Protein AF-A0A497M1J6-F1 (afdb_monomer_lite)

Secondary structure (DSSP, 8-state):
---------------PPEEEE-STTHHHHHHHHHHTTPEE-S--HHHHHHHT-----SPPSEEEEE-TTSSSEEEEE-HHHHHHHHHHHHHH-TT------SS-TT-EEEEEEEEE-SSEEEEE-STT-EEEEEGGG--S---SEEEEE------

Radius of gyration: 21.98 Å; chains: 1; bounding box: 44×60×65 Å

Foldseek 3Di:
DDPDDDDDDDPPPPDAAEEEEDEPCRQVVVVLSVVVRHHYAPDDPVNCVVVVDDHHHDDGQKYWYADPVSPDIDIDHDPVNVVSVVVSCVVPDPDDDDDDDPDDAQDKAKWFFDDDDPFWTWTHRDPPDTDIDGPVVVPDPDDRIDIDTRHDDDD

Structure (mmCIF, N/CA/C/O backbone):
data_AF-A0A497M1J6-F1
#
_entry.id   AF-A0A497M1J6-F1
#
loop_
_atom_site.group_PDB
_atom_site.id
_atom_site.type_symbol
_atom_site.label_atom_id
_atom_site.label_alt_id
_atom_site.label_comp_id
_atom_site.label_asym_id
_atom_site.label_entity_id
_atom_site.label_seq_id
_atom_site.pdbx_PDB_ins_code
_atom_site.Cartn_x
_atom_site.Cartn_y
_atom_site.Cartn_z
_atom_site.occupancy
_atom_site.B_iso_or_equiv
_atom_site.auth_seq_id
_atom_site.auth_comp_id
_atom_site.auth_asym_id
_atom_site.auth_atom_id
_atom_site.pdbx_PDB_model_num
ATOM 1 N N . MET A 1 1 ? 11.525 -48.165 31.488 1.00 38.78 1 MET A N 1
ATOM 2 C CA . MET A 1 1 ? 12.122 -46.934 30.924 1.00 38.78 1 MET A CA 1
ATOM 3 C C . MET A 1 1 ? 10.999 -45.934 30.710 1.00 38.78 1 MET A C 1
ATOM 5 O O . MET A 1 1 ? 10.158 -46.165 29.855 1.00 38.78 1 MET A O 1
ATOM 9 N N . ASN A 1 2 ? 10.935 -44.889 31.538 1.00 36.31 2 ASN A N 1
ATOM 10 C CA . ASN A 1 2 ? 9.880 -43.876 31.482 1.00 36.31 2 ASN A CA 1
ATOM 11 C C . ASN A 1 2 ? 10.323 -42.739 30.556 1.00 36.31 2 ASN A C 1
ATOM 13 O O . ASN A 1 2 ? 11.301 -42.056 30.850 1.00 36.31 2 ASN A O 1
ATOM 17 N N . PHE A 1 3 ? 9.612 -42.540 29.446 1.00 40.91 3 PHE A N 1
ATOM 18 C CA . PHE A 1 3 ? 9.792 -41.372 28.587 1.00 40.91 3 PHE A CA 1
ATOM 19 C C . PHE A 1 3 ? 9.041 -40.179 29.188 1.00 40.91 3 PHE A C 1
ATOM 21 O O . PHE A 1 3 ? 7.871 -39.941 28.901 1.00 40.91 3 PHE A O 1
ATOM 28 N N . THR A 1 4 ? 9.716 -39.417 30.044 1.00 46.94 4 THR A N 1
ATOM 29 C CA . THR A 1 4 ? 9.275 -38.092 30.492 1.00 46.94 4 THR A CA 1
ATOM 30 C C . THR A 1 4 ? 9.784 -37.047 29.507 1.00 46.94 4 THR A C 1
ATOM 32 O O . THR A 1 4 ? 10.927 -36.605 29.582 1.00 46.94 4 THR A O 1
ATOM 35 N N . GLY A 1 5 ? 8.941 -36.634 28.560 1.00 44.09 5 GLY A N 1
ATOM 36 C CA . GLY A 1 5 ? 9.308 -35.516 27.696 1.00 44.09 5 GLY A CA 1
ATOM 37 C C . GLY A 1 5 ? 8.366 -35.257 26.535 1.00 44.09 5 GLY A C 1
ATOM 38 O O . GLY A 1 5 ? 8.735 -35.494 25.390 1.00 44.09 5 GLY A O 1
ATOM 39 N N . LEU A 1 6 ? 7.189 -34.685 26.800 1.00 45.94 6 LEU A N 1
ATOM 40 C CA . LEU A 1 6 ? 6.438 -33.994 25.753 1.00 45.94 6 LEU A CA 1
ATOM 41 C C . LEU A 1 6 ? 6.984 -32.560 25.644 1.00 45.94 6 LEU A C 1
ATOM 43 O O . LEU A 1 6 ? 6.648 -31.688 26.446 1.00 45.94 6 LEU A O 1
ATOM 47 N N . ARG A 1 7 ? 7.880 -32.307 24.681 1.00 46.88 7 ARG A N 1
ATOM 48 C CA . ARG A 1 7 ? 8.314 -30.938 24.363 1.00 46.88 7 ARG A CA 1
ATOM 49 C C . ARG A 1 7 ? 7.195 -30.230 23.605 1.00 46.88 7 ARG A C 1
ATOM 51 O O . ARG A 1 7 ? 6.777 -30.672 22.539 1.00 46.88 7 ARG A O 1
ATOM 58 N N . ARG A 1 8 ? 6.732 -29.105 24.150 1.00 41.25 8 ARG A N 1
ATOM 59 C CA . ARG A 1 8 ? 5.804 -28.188 23.482 1.00 41.25 8 ARG A CA 1
ATOM 60 C C . ARG A 1 8 ? 6.470 -27.670 22.203 1.00 41.25 8 ARG A C 1
ATOM 62 O O . ARG A 1 8 ? 7.419 -26.892 22.279 1.00 41.25 8 ARG A O 1
ATOM 69 N N . LEU A 1 9 ? 5.987 -28.121 21.045 1.00 48.16 9 LEU A N 1
ATOM 70 C CA . LEU A 1 9 ? 6.327 -27.542 19.747 1.00 48.16 9 LEU A CA 1
ATOM 71 C C . LEU A 1 9 ? 6.019 -26.041 19.795 1.00 48.16 9 LEU A C 1
ATOM 73 O O . LEU A 1 9 ? 4.946 -25.633 20.244 1.00 48.16 9 LEU A O 1
ATOM 77 N N . VAL A 1 10 ? 7.020 -25.255 19.403 1.00 50.28 10 VAL A N 1
ATOM 78 C CA . VAL A 1 10 ? 7.032 -23.798 19.237 1.00 50.28 10 VAL A CA 1
ATOM 79 C C . VAL A 1 10 ? 5.622 -23.263 18.971 1.00 50.28 10 VAL A C 1
ATOM 81 O O . VAL A 1 10 ? 5.007 -23.619 17.965 1.00 50.28 10 VAL A O 1
ATOM 84 N N . LYS A 1 11 ? 5.101 -22.398 19.858 1.00 43.75 11 LYS A N 1
ATOM 85 C CA . LYS A 1 11 ? 3.945 -21.557 19.520 1.00 43.75 11 LYS A CA 1
ATOM 86 C C . LYS A 1 11 ? 4.332 -20.823 18.236 1.00 43.75 11 LYS A C 1
ATOM 88 O O . LYS A 1 11 ? 5.183 -19.942 18.287 1.00 43.75 11 LYS A O 1
ATOM 93 N N . ARG A 1 12 ? 3.755 -21.197 17.090 1.00 43.00 12 ARG A N 1
ATOM 94 C CA . ARG A 1 12 ? 3.767 -20.336 15.905 1.00 43.00 12 ARG A CA 1
ATOM 95 C C . ARG A 1 12 ? 3.044 -19.068 16.327 1.00 43.00 12 ARG A C 1
ATOM 97 O O . ARG A 1 12 ? 1.819 -19.042 16.406 1.00 43.00 12 ARG A O 1
ATOM 104 N N . GLU A 1 13 ? 3.810 -18.055 16.692 1.00 49.09 13 GLU A N 1
ATOM 105 C CA . GLU A 1 13 ? 3.289 -16.717 16.858 1.00 49.09 13 GLU A CA 1
ATOM 106 C C . GLU A 1 13 ? 2.814 -16.295 15.472 1.00 49.09 13 GLU A C 1
ATOM 108 O O . GLU A 1 13 ? 3.608 -16.121 14.547 1.00 49.09 13 GLU A O 1
ATOM 113 N N . VAL A 1 14 ? 1.494 -16.285 15.280 1.00 58.38 14 VAL A N 1
ATOM 114 C CA . VAL A 1 14 ? 0.899 -15.801 14.039 1.00 58.38 14 VAL A CA 1
ATOM 115 C C . VAL A 1 14 ? 1.202 -14.313 14.012 1.00 58.38 14 VAL A C 1
ATOM 117 O O . VAL A 1 14 ? 0.535 -13.522 14.678 1.00 58.38 14 VAL A O 1
ATOM 120 N N . ARG A 1 15 ? 2.278 -13.947 13.310 1.00 73.06 15 ARG A N 1
ATOM 121 C CA . ARG A 1 15 ? 2.680 -12.556 13.152 1.00 73.06 15 ARG A CA 1
ATOM 122 C C . ARG A 1 15 ? 1.507 -11.804 12.533 1.00 73.06 15 ARG A C 1
ATOM 124 O O . ARG A 1 15 ? 1.138 -12.060 11.388 1.00 73.06 15 ARG A O 1
ATOM 131 N N . ARG A 1 16 ? 0.929 -10.879 13.298 1.00 86.31 16 ARG A N 1
ATOM 132 C CA . ARG A 1 16 ? -0.086 -9.964 12.782 1.00 86.31 16 ARG A CA 1
ATOM 133 C C . ARG A 1 16 ? 0.570 -9.042 11.766 1.00 86.31 16 ARG A C 1
ATOM 135 O O . ARG A 1 16 ? 1.676 -8.546 11.983 1.00 86.31 16 ARG A O 1
ATOM 142 N N . MET A 1 17 ? -0.104 -8.848 10.642 1.00 94.75 17 MET A N 1
ATOM 143 C CA . MET A 1 17 ? 0.370 -7.950 9.598 1.00 94.75 17 MET A CA 1
ATOM 144 C C . MET A 1 17 ? 0.172 -6.504 10.047 1.00 94.75 17 MET A C 1
ATOM 146 O O . MET A 1 17 ? -0.898 -6.142 10.544 1.00 94.75 17 MET A O 1
ATOM 150 N N . LYS A 1 18 ? 1.204 -5.679 9.861 1.00 96.62 18 LYS A N 1
ATOM 151 C CA . LYS A 1 18 ? 1.218 -4.286 10.321 1.00 96.62 18 LYS A CA 1
ATOM 152 C C . LYS A 1 18 ? 0.757 -3.342 9.220 1.00 96.62 18 LYS A C 1
ATOM 154 O O . LYS A 1 18 ? 1.394 -3.245 8.172 1.00 96.62 18 LYS A O 1
ATOM 159 N N . ALA A 1 19 ? -0.321 -2.606 9.462 1.00 97.50 19 ALA A N 1
ATOM 160 C CA . ALA A 1 19 ? -0.916 -1.680 8.511 1.00 97.50 19 ALA A CA 1
ATOM 161 C C . ALA A 1 19 ? -0.776 -0.220 8.962 1.00 97.50 19 ALA A C 1
ATOM 163 O O . ALA A 1 19 ? -1.132 0.156 10.078 1.00 97.50 19 ALA A O 1
ATOM 164 N N . LYS A 1 20 ? -0.308 0.633 8.051 1.00 97.62 20 LYS A N 1
ATOM 165 C CA . LYS A 1 20 ? -0.330 2.090 8.176 1.00 97.62 20 LYS A CA 1
ATOM 166 C C . LYS A 1 20 ? -1.373 2.651 7.224 1.00 97.62 20 LYS A C 1
ATOM 168 O O . LYS A 1 20 ? -1.232 2.521 6.009 1.00 97.62 20 LYS A O 1
ATOM 173 N N . VAL A 1 21 ? -2.360 3.357 7.765 1.00 97.50 21 VAL A N 1
ATOM 174 C CA . VAL A 1 21 ? -3.450 3.950 6.980 1.00 97.50 21 VAL A CA 1
ATOM 175 C C . VAL A 1 21 ? -3.385 5.473 7.029 1.00 97.50 21 VAL A C 1
ATOM 177 O O . VAL A 1 21 ? -3.218 6.075 8.093 1.00 97.50 21 VAL A O 1
ATOM 180 N N . ARG A 1 22 ? -3.514 6.113 5.868 1.00 95.81 22 ARG A N 1
ATOM 181 C CA . ARG A 1 22 ? -3.648 7.567 5.708 1.00 95.81 22 ARG A CA 1
ATOM 182 C C . ARG A 1 22 ? -4.750 7.886 4.696 1.00 95.81 22 ARG A C 1
ATOM 184 O O . ARG A 1 22 ? -5.155 7.018 3.931 1.00 95.81 22 ARG A O 1
ATOM 191 N N . GLY A 1 23 ? -5.219 9.130 4.716 1.00 95.12 23 GLY A N 1
ATOM 192 C CA . GLY A 1 23 ? -6.263 9.607 3.810 1.00 95.12 23 GLY A CA 1
ATOM 193 C C . GLY A 1 23 ? -7.657 9.648 4.425 1.00 95.12 23 GLY A C 1
ATOM 194 O O . GLY A 1 23 ? -7.859 9.319 5.603 1.00 95.12 23 GLY A O 1
ATOM 195 N N . ILE A 1 24 ? -8.622 10.051 3.603 1.00 95.94 24 ILE A N 1
ATOM 196 C CA . ILE A 1 24 ? -10.008 10.293 4.029 1.00 95.94 24 ILE A CA 1
ATOM 197 C C . ILE A 1 24 ? -10.723 9.020 4.517 1.00 95.94 24 ILE A C 1
ATOM 199 O O . ILE A 1 24 ? -11.498 9.070 5.468 1.00 95.94 24 ILE A O 1
ATOM 203 N N . TYR A 1 25 ? -10.370 7.852 3.969 1.00 95.25 25 TYR A N 1
ATOM 204 C CA . TYR A 1 25 ? -10.949 6.549 4.337 1.00 95.25 25 TYR A CA 1
ATOM 205 C C . TYR A 1 25 ? -10.358 5.936 5.614 1.00 95.25 25 TYR A C 1
ATOM 207 O O . TYR A 1 25 ? -10.733 4.834 6.016 1.00 95.25 25 TYR A O 1
ATOM 215 N N . SER A 1 26 ? -9.422 6.632 6.269 1.00 96.25 26 SER A N 1
ATOM 216 C CA . SER A 1 26 ? -8.609 6.071 7.353 1.00 96.25 26 SER A CA 1
ATOM 217 C C . SER A 1 26 ? -9.415 5.471 8.499 1.00 96.25 26 SER A C 1
ATOM 219 O O . SER A 1 26 ? -9.021 4.441 9.031 1.00 96.25 26 SER A O 1
ATOM 221 N N . THR A 1 27 ? -10.547 6.066 8.874 1.00 97.00 27 THR A N 1
ATOM 222 C CA . THR A 1 27 ? -11.345 5.572 10.009 1.00 97.00 27 THR A CA 1
ATOM 223 C C . THR A 1 27 ? -12.057 4.263 9.689 1.00 97.00 27 THR A C 1
ATOM 225 O O . THR A 1 27 ? -11.929 3.316 10.459 1.00 97.00 27 THR A O 1
ATOM 228 N N . ALA A 1 28 ? -12.751 4.190 8.550 1.00 96.12 28 ALA A N 1
ATOM 229 C CA . ALA A 1 28 ? -13.458 2.981 8.131 1.00 96.12 28 ALA A CA 1
ATOM 230 C C . ALA A 1 28 ? -12.479 1.822 7.896 1.00 96.12 28 ALA A C 1
ATOM 232 O O . ALA A 1 28 ? -12.664 0.735 8.435 1.00 96.12 28 ALA A O 1
ATOM 233 N N . LEU A 1 29 ? -11.376 2.091 7.191 1.00 96.56 29 LEU A N 1
ATOM 234 C CA . LEU A 1 29 ? -10.342 1.088 6.940 1.00 96.56 29 LEU A CA 1
ATOM 235 C C . LEU A 1 29 ? -9.662 0.621 8.223 1.00 96.56 29 LEU A C 1
ATOM 237 O O . LEU A 1 29 ? -9.383 -0.563 8.355 1.00 96.56 29 LEU A O 1
ATOM 241 N N . THR A 1 30 ? -9.412 1.519 9.181 1.00 97.12 30 THR A N 1
ATOM 242 C CA . THR A 1 30 ? -8.833 1.122 10.473 1.00 97.12 30 THR A CA 1
ATOM 243 C C . THR A 1 30 ? -9.757 0.162 11.215 1.00 97.12 30 THR A C 1
ATOM 245 O O . THR A 1 30 ? -9.280 -0.854 11.709 1.00 97.12 30 THR A O 1
ATOM 248 N N . LYS A 1 31 ? -11.066 0.449 11.268 1.00 96.94 31 LYS A N 1
ATOM 249 C CA . LYS A 1 31 ? -12.042 -0.450 11.897 1.00 96.94 31 LYS A CA 1
ATOM 250 C C . LYS A 1 31 ? -12.014 -1.834 11.243 1.00 96.94 31 LYS A C 1
ATOM 252 O O . LYS A 1 31 ? -11.805 -2.825 11.932 1.00 96.94 31 LYS A O 1
ATOM 257 N N . LEU A 1 32 ? -12.121 -1.865 9.915 1.00 96.31 32 LEU A N 1
ATOM 258 C CA . LEU A 1 32 ? -12.149 -3.100 9.138 1.00 96.31 32 LEU A CA 1
ATOM 259 C C . LEU A 1 32 ? -10.862 -3.930 9.305 1.00 96.31 32 LEU A C 1
ATOM 261 O O . LEU A 1 32 ? -10.911 -5.147 9.459 1.00 96.31 32 LEU A O 1
ATOM 265 N N . LEU A 1 33 ? -9.699 -3.275 9.320 1.00 96.31 33 LEU A N 1
ATOM 266 C CA . LEU A 1 33 ? -8.404 -3.920 9.553 1.00 96.31 33 LEU A CA 1
ATOM 267 C C . LEU A 1 33 ? -8.31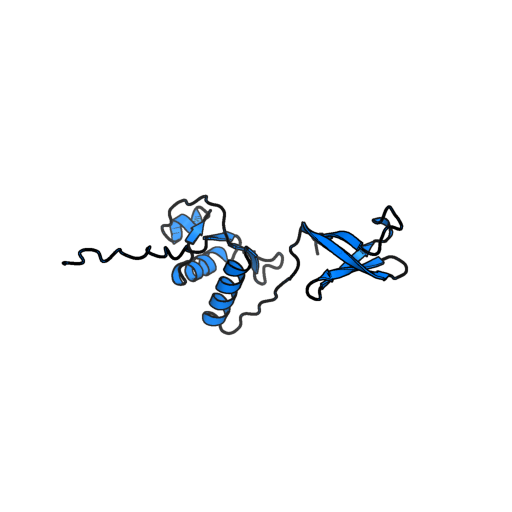2 -4.544 10.952 1.00 96.31 33 LEU A C 1
ATOM 269 O O . LEU A 1 33 ? -7.861 -5.682 11.079 1.00 96.31 33 LEU A O 1
ATOM 273 N N . LEU A 1 34 ? -8.747 -3.820 11.989 1.00 95.69 34 LEU A N 1
ATOM 274 C CA . LEU A 1 34 ? -8.742 -4.317 13.368 1.00 95.69 34 LEU A CA 1
ATOM 275 C C . LEU A 1 34 ? -9.659 -5.536 13.533 1.00 95.69 34 LEU A C 1
ATOM 277 O O . LEU A 1 34 ? -9.258 -6.516 14.159 1.00 95.69 34 LEU A O 1
ATOM 281 N N . GLU A 1 35 ? -10.850 -5.504 12.930 1.00 95.44 35 GLU A N 1
ATOM 282 C CA . GLU A 1 35 ? -11.807 -6.623 12.932 1.00 95.44 35 GLU A CA 1
ATOM 283 C C . GLU A 1 35 ? -11.252 -7.871 12.225 1.00 95.44 35 GLU A C 1
ATOM 285 O O . GLU A 1 35 ? -11.605 -8.991 12.581 1.00 95.44 35 GLU A O 1
ATOM 290 N N . ASN A 1 36 ? -10.312 -7.690 11.292 1.00 94.44 36 ASN A N 1
ATOM 291 C CA . ASN A 1 36 ? -9.642 -8.765 10.558 1.00 94.44 36 ASN A CA 1
ATOM 292 C C . ASN A 1 36 ? -8.240 -9.109 11.103 1.00 94.44 36 ASN A C 1
ATOM 294 O O . ASN A 1 36 ? -7.441 -9.751 10.422 1.00 94.44 36 ASN A O 1
ATOM 298 N N . GLY A 1 37 ? -7.914 -8.687 12.330 1.00 93.12 37 GLY A N 1
ATOM 299 C CA . GLY A 1 37 ? -6.696 -9.111 13.029 1.00 93.12 37 GLY A CA 1
ATOM 300 C C . GLY A 1 37 ? -5.398 -8.433 12.577 1.00 93.12 37 GLY A C 1
ATOM 301 O O . GLY A 1 37 ? -4.315 -8.878 12.971 1.00 93.12 37 GLY A O 1
ATOM 302 N N . PHE A 1 38 ? -5.477 -7.355 11.794 1.00 95.12 38 PHE A N 1
ATOM 303 C CA . PHE A 1 38 ? -4.314 -6.524 11.483 1.00 95.12 38 PHE A CA 1
ATOM 304 C C . PHE A 1 38 ? -3.925 -5.660 12.683 1.00 95.12 38 PHE A C 1
ATOM 306 O O . PHE A 1 38 ? -4.759 -5.233 13.483 1.00 95.12 38 PHE A O 1
ATOM 313 N N . GLU A 1 39 ? -2.637 -5.353 12.777 1.00 95.88 39 GLU A N 1
ATOM 314 C CA . GLU A 1 39 ? -2.113 -4.402 13.748 1.00 95.88 39 GLU A CA 1
ATOM 315 C C . GLU A 1 39 ? -1.946 -3.025 13.099 1.00 95.88 39 GLU A C 1
ATOM 317 O O . GLU A 1 39 ? -1.415 -2.908 11.995 1.00 95.88 39 GLU A O 1
ATOM 322 N N . ILE A 1 40 ? -2.377 -1.963 13.779 1.00 96.94 40 ILE A N 1
ATOM 323 C CA . ILE A 1 40 ? -2.287 -0.600 13.252 1.00 96.94 40 ILE A CA 1
ATOM 324 C C . ILE A 1 40 ? -1.013 0.069 13.757 1.00 96.94 40 ILE A C 1
ATOM 326 O O . ILE A 1 40 ? -0.866 0.333 14.950 1.00 96.94 40 ILE A O 1
ATOM 330 N N . VAL A 1 41 ? -0.124 0.419 12.830 1.00 97.06 41 VAL A N 1
ATOM 331 C CA . VAL A 1 41 ? 1.135 1.108 13.130 1.00 97.06 41 VAL A CA 1
ATOM 332 C C . VAL A 1 41 ? 1.141 2.528 12.581 1.00 97.06 41 VAL A C 1
ATOM 334 O O . VAL A 1 41 ? 0.508 2.864 11.577 1.00 97.06 41 VAL A O 1
ATOM 337 N N . GLN A 1 42 ? 1.877 3.396 13.265 1.00 96.12 42 GLN A N 1
ATOM 338 C CA . GLN A 1 42 ? 1.989 4.822 12.977 1.00 96.12 42 GLN A CA 1
ATOM 339 C C . GLN A 1 42 ? 0.623 5.542 12.827 1.00 96.12 42 GLN A C 1
ATOM 341 O O . GLN A 1 42 ? 0.467 6.364 11.901 1.00 96.12 42 GLN A O 1
ATOM 346 N N . PRO A 1 43 ? -0.375 5.273 13.708 1.00 96.38 43 PRO A N 1
ATOM 347 C CA . PRO A 1 43 ? -1.693 5.894 13.614 1.00 96.38 43 PRO A CA 1
ATOM 348 C C . PRO A 1 43 ? -1.621 7.407 13.848 1.00 96.38 43 PRO A C 1
ATOM 350 O O . PRO A 1 43 ? -0.771 7.910 14.589 1.00 96.38 43 PRO A O 1
ATOM 353 N N . SER A 1 44 ? -2.542 8.151 13.230 1.00 94.81 44 SER A N 1
ATOM 354 C CA . SER A 1 44 ? -2.737 9.570 13.548 1.00 94.81 44 SER A CA 1
ATOM 355 C C . SER A 1 44 ? -3.329 9.738 14.951 1.00 94.81 44 SER A C 1
ATOM 357 O O . SER A 1 44 ? -3.952 8.818 15.482 1.00 94.81 44 SER A O 1
ATOM 359 N N . LEU A 1 45 ? -3.190 10.929 15.544 1.00 94.19 45 LEU A N 1
ATOM 360 C CA . LEU A 1 45 ? -3.782 11.226 16.856 1.00 94.19 45 LEU A CA 1
ATOM 361 C C . LEU A 1 45 ? -5.299 10.985 16.873 1.00 94.19 45 LEU A C 1
ATOM 363 O O . LEU A 1 45 ? -5.827 10.439 17.838 1.00 94.19 45 LEU A O 1
ATOM 367 N N . THR A 1 46 ? -5.992 11.333 15.787 1.00 95.12 46 THR A N 1
ATOM 368 C CA . THR A 1 46 ? -7.433 11.096 15.634 1.00 95.12 46 THR A CA 1
ATOM 369 C C . THR A 1 46 ? -7.771 9.608 15.674 1.00 95.12 46 THR A C 1
ATOM 371 O O . THR A 1 46 ? -8.698 9.211 16.376 1.00 95.12 46 THR A O 1
ATOM 374 N N . ILE A 1 47 ? -7.007 8.774 14.961 1.00 96.56 47 ILE A N 1
ATOM 375 C CA . ILE A 1 47 ? -7.220 7.322 14.925 1.00 96.56 47 ILE A CA 1
ATOM 376 C C . ILE A 1 47 ? -6.902 6.683 16.282 1.00 96.56 47 ILE A C 1
ATOM 378 O O . ILE A 1 47 ? -7.698 5.876 16.759 1.00 96.56 47 ILE A O 1
ATOM 382 N N . LYS A 1 48 ? -5.822 7.112 16.954 1.00 95.69 48 LYS A N 1
ATOM 383 C CA . LYS A 1 48 ? -5.506 6.678 18.326 1.00 95.69 48 LYS A CA 1
ATOM 384 C C . LYS A 1 48 ? -6.670 6.929 19.280 1.00 95.69 48 LYS A C 1
ATOM 386 O O . LYS A 1 48 ? -7.086 6.016 19.981 1.00 95.69 48 LYS A O 1
ATOM 391 N N . LYS A 1 49 ? -7.231 8.144 19.265 1.00 95.88 49 LYS A N 1
ATOM 392 C CA . LYS A 1 49 ? -8.363 8.520 20.128 1.00 95.88 49 LYS A CA 1
ATOM 393 C C . LYS A 1 49 ? -9.627 7.713 19.818 1.00 95.88 49 LYS A C 1
ATOM 395 O O . LYS A 1 49 ? -10.277 7.245 20.743 1.00 95.88 49 LYS A O 1
ATOM 400 N N . ARG A 1 50 ? -9.969 7.534 18.534 1.00 95.94 50 ARG A N 1
ATOM 401 C CA . ARG A 1 50 ? -11.196 6.829 18.109 1.00 95.94 50 ARG A CA 1
ATOM 402 C C . ARG A 1 50 ? -11.196 5.350 18.488 1.00 95.94 50 ARG A C 1
ATOM 404 O O . ARG A 1 50 ? -12.218 4.850 18.938 1.00 95.94 50 ARG A O 1
ATOM 411 N N . PHE A 1 51 ? -10.063 4.674 18.317 1.00 96.00 51 PHE A N 1
ATOM 412 C CA . PHE A 1 51 ? -9.954 3.225 18.520 1.00 96.00 51 PHE A CA 1
ATOM 413 C C . PHE A 1 51 ? -9.195 2.835 19.793 1.00 96.00 51 PHE A C 1
ATOM 415 O O . PHE A 1 51 ? -8.931 1.656 19.993 1.00 96.00 51 PHE A O 1
ATOM 422 N N . LYS A 1 52 ? -8.848 3.808 20.651 1.00 95.06 52 LYS A N 1
ATOM 423 C CA . LYS A 1 52 ? -8.065 3.611 21.886 1.00 95.06 52 LYS A CA 1
ATOM 424 C C . LYS A 1 52 ? -6.782 2.803 21.637 1.00 95.06 52 LYS A C 1
ATOM 426 O O . LYS A 1 52 ? -6.465 1.883 22.379 1.00 95.06 52 LYS A O 1
ATOM 431 N N . LEU A 1 53 ? -6.081 3.137 20.552 1.00 93.06 53 LEU A N 1
ATOM 432 C CA . LEU A 1 53 ? -4.864 2.440 20.134 1.00 93.06 53 LEU A CA 1
ATOM 433 C C . LEU A 1 53 ? -3.630 3.050 20.786 1.00 93.06 53 LEU A C 1
ATOM 435 O O . LEU A 1 53 ? -3.479 4.278 20.826 1.00 93.06 53 LEU A O 1
ATOM 439 N N . ASP A 1 54 ? -2.700 2.181 21.161 1.00 90.00 54 ASP A N 1
ATOM 440 C CA . ASP A 1 54 ? -1.371 2.586 21.588 1.00 90.00 54 ASP A CA 1
ATOM 441 C C . ASP A 1 54 ? -0.540 3.133 20.422 1.00 90.00 54 ASP A C 1
ATOM 443 O O . ASP A 1 54 ? -0.798 2.925 19.230 1.00 90.00 54 ASP A O 1
ATOM 447 N N . GLY A 1 55 ? 0.488 3.905 20.762 1.00 84.56 55 GLY A N 1
ATOM 448 C CA . GLY A 1 55 ? 1.438 4.390 19.776 1.00 84.56 55 GLY A CA 1
ATOM 449 C C . GLY A 1 55 ? 2.434 3.314 19.366 1.00 84.56 55 GLY A C 1
ATOM 450 O O . GLY A 1 55 ? 3.506 3.271 19.948 1.00 84.56 55 GLY A O 1
ATOM 451 N N . ASN A 1 56 ? 2.154 2.549 18.310 1.00 90.50 56 ASN A N 1
ATOM 452 C CA . ASN A 1 56 ? 3.181 1.740 17.644 1.00 90.50 56 ASN A CA 1
ATOM 453 C C . ASN A 1 56 ? 3.854 2.556 16.511 1.00 90.50 56 ASN A C 1
ATOM 455 O O . ASN A 1 56 ? 3.154 3.159 15.695 1.00 90.50 56 ASN A O 1
ATOM 459 N N . GLN A 1 57 ? 5.193 2.635 16.471 1.00 93.44 57 GLN A N 1
ATOM 460 C CA . GLN A 1 57 ? 5.972 3.309 15.410 1.00 93.44 57 GLN A CA 1
ATOM 461 C C . GLN A 1 57 ? 6.742 2.361 14.480 1.00 93.44 57 GLN A C 1
ATOM 463 O O . GLN A 1 57 ? 7.456 2.825 13.589 1.00 93.44 57 GLN A O 1
ATOM 468 N N . GLU A 1 58 ? 6.570 1.055 14.638 1.00 94.31 58 GLU A N 1
ATOM 469 C CA . GLU A 1 58 ? 7.222 0.040 13.823 1.00 94.31 58 GLU A CA 1
ATOM 470 C C . GLU A 1 58 ? 6.954 0.190 12.315 1.00 94.31 58 GLU A C 1
ATOM 472 O O . GLU A 1 58 ? 5.949 0.790 11.898 1.00 94.31 58 GLU A O 1
ATOM 477 N N . PRO A 1 59 ? 7.858 -0.338 11.469 1.00 94.31 59 PRO A N 1
ATOM 478 C CA . PRO A 1 59 ? 7.668 -0.316 10.029 1.00 94.31 59 PRO A CA 1
ATOM 479 C C . PRO A 1 59 ? 6.417 -1.123 9.628 1.00 94.31 59 PRO A C 1
ATOM 481 O O . PRO A 1 59 ? 6.229 -2.244 10.100 1.00 94.31 59 PRO A O 1
ATOM 484 N N . PRO A 1 60 ? 5.553 -0.578 8.751 1.00 96.06 60 PRO A N 1
ATOM 485 C CA . PRO A 1 60 ? 4.379 -1.294 8.267 1.00 96.06 60 PRO A CA 1
ATOM 486 C C . PRO A 1 60 ? 4.736 -2.319 7.186 1.00 96.06 60 PRO A C 1
ATOM 488 O O . PRO A 1 60 ? 5.506 -2.013 6.274 1.00 96.06 60 PRO A O 1
ATOM 491 N N . ASP A 1 61 ? 4.060 -3.465 7.221 1.00 95.81 61 ASP A N 1
ATOM 492 C CA . ASP A 1 61 ? 4.011 -4.440 6.124 1.00 95.81 61 ASP A CA 1
ATOM 493 C C . ASP A 1 61 ? 3.100 -3.957 4.984 1.00 95.81 61 ASP A C 1
ATOM 495 O O . ASP A 1 61 ? 3.272 -4.339 3.827 1.00 95.81 61 ASP A O 1
ATOM 499 N N . LEU A 1 62 ? 2.132 -3.096 5.320 1.00 95.44 62 LEU A N 1
ATOM 500 C CA . LEU A 1 62 ? 1.110 -2.573 4.423 1.00 95.44 62 LEU A CA 1
ATOM 501 C C . LEU A 1 62 ? 0.915 -1.065 4.630 1.00 95.44 62 LEU A C 1
ATOM 503 O O . LEU A 1 62 ? 0.605 -0.601 5.724 1.00 95.44 62 LEU A O 1
ATOM 507 N N . LYS A 1 63 ? 1.054 -0.272 3.571 1.00 96.19 63 LYS A N 1
ATOM 508 C CA . LYS A 1 63 ? 0.772 1.167 3.539 1.00 96.19 63 LYS A CA 1
ATOM 509 C C . LYS A 1 63 ? -0.440 1.412 2.652 1.00 96.19 63 LYS A C 1
ATOM 511 O O . LYS A 1 63 ? -0.413 1.089 1.467 1.00 96.19 63 LYS A O 1
ATOM 516 N N . ILE A 1 64 ? -1.472 2.025 3.218 1.00 96.81 64 ILE A N 1
ATOM 517 C CA . ILE A 1 64 ? -2.717 2.355 2.526 1.00 96.81 64 ILE A CA 1
ATOM 518 C C . ILE A 1 64 ? -2.892 3.871 2.519 1.00 96.81 64 ILE A C 1
ATOM 520 O O . ILE A 1 64 ? -2.769 4.527 3.560 1.00 96.81 64 ILE A O 1
ATOM 524 N N . LYS A 1 65 ? -3.179 4.427 1.343 1.00 95.50 65 LYS A N 1
ATOM 525 C CA . LYS A 1 65 ? -3.482 5.847 1.155 1.00 95.50 65 LYS A CA 1
ATOM 526 C C . LYS A 1 65 ? -4.614 6.009 0.146 1.00 95.50 65 LYS A C 1
ATOM 528 O O . LYS A 1 65 ? -4.739 5.203 -0.769 1.00 95.50 65 LYS A O 1
ATOM 533 N N . ASP A 1 66 ? -5.418 7.047 0.298 1.00 94.50 66 ASP A N 1
ATOM 534 C CA . ASP A 1 66 ? -6.350 7.493 -0.730 1.00 94.50 66 ASP A CA 1
ATOM 535 C C . ASP A 1 66 ? -5.649 7.816 -2.060 1.00 94.50 66 ASP A C 1
ATOM 537 O O . ASP A 1 66 ? -4.473 8.200 -2.122 1.00 94.50 66 ASP A O 1
ATOM 541 N N . ARG A 1 67 ? -6.377 7.603 -3.155 1.00 92.12 67 ARG A N 1
ATOM 542 C CA . ARG A 1 67 ? -5.975 8.064 -4.485 1.00 92.12 67 ARG A CA 1
ATOM 543 C C . ARG A 1 67 ? -6.099 9.587 -4.581 1.00 92.12 67 ARG A C 1
ATOM 545 O O . ARG A 1 67 ? -6.790 10.213 -3.789 1.00 92.12 67 ARG A O 1
ATOM 552 N N . PHE A 1 68 ? -5.439 10.174 -5.579 1.00 88.25 68 PHE A N 1
ATOM 553 C CA . PHE A 1 68 ? -5.482 11.621 -5.821 1.00 88.25 68 PHE A CA 1
ATOM 554 C C . PHE A 1 68 ? -6.891 12.129 -6.163 1.00 88.25 68 PHE A C 1
ATOM 556 O O . PHE A 1 68 ? -7.286 13.190 -5.701 1.00 88.25 68 PHE A O 1
ATOM 563 N N . ASP A 1 69 ? -7.660 11.335 -6.909 1.00 91.25 69 ASP A N 1
ATOM 564 C CA . ASP A 1 69 ? -9.066 11.599 -7.240 1.00 91.25 69 ASP A CA 1
ATOM 565 C C . ASP A 1 69 ? -10.027 11.348 -6.067 1.00 91.25 69 ASP A C 1
ATOM 567 O O . ASP A 1 69 ? -11.228 11.554 -6.206 1.00 91.25 69 ASP A O 1
ATOM 571 N N . LEU A 1 70 ? -9.516 10.877 -4.922 1.00 91.56 70 LEU A N 1
ATOM 572 C CA . LEU A 1 70 ? -10.288 10.439 -3.758 1.00 91.56 70 LEU A CA 1
ATOM 573 C C . LEU A 1 70 ? -11.284 9.301 -4.057 1.00 91.56 70 LEU A C 1
ATOM 575 O O . LEU A 1 70 ? -12.062 8.929 -3.183 1.00 91.56 70 LEU A O 1
ATOM 579 N N . GLN A 1 71 ? -11.218 8.677 -5.237 1.00 92.19 71 GLN A N 1
ATOM 580 C CA . GLN A 1 71 ? -12.093 7.585 -5.675 1.00 92.19 71 GLN A CA 1
ATOM 581 C C . GLN A 1 71 ? -11.402 6.233 -5.448 1.00 92.19 71 GLN A C 1
ATOM 583 O O . GLN A 1 71 ? -10.987 5.529 -6.372 1.00 92.19 71 GLN A O 1
ATOM 588 N N . GLY A 1 72 ? -11.223 5.892 -4.171 1.00 93.25 72 GLY A N 1
ATOM 589 C CA . GLY A 1 72 ? -10.609 4.645 -3.717 1.00 93.25 72 GLY A CA 1
ATOM 590 C C . GLY A 1 72 ? -9.200 4.813 -3.149 1.00 93.25 72 GLY A C 1
ATOM 591 O O . GLY A 1 72 ? -8.759 5.910 -2.796 1.00 93.25 72 GLY A O 1
ATOM 592 N N . ILE A 1 73 ? -8.484 3.693 -3.033 1.00 95.44 73 ILE A N 1
ATOM 593 C CA . ILE A 1 73 ? -7.204 3.609 -2.318 1.00 95.44 73 ILE A CA 1
ATOM 594 C C . ILE A 1 73 ? -6.080 3.013 -3.167 1.00 95.44 73 ILE A C 1
ATOM 596 O O . ILE A 1 73 ? -6.303 2.245 -4.099 1.00 95.44 73 ILE A O 1
ATOM 600 N N . ARG A 1 74 ? -4.843 3.366 -2.812 1.00 93.62 74 ARG A N 1
ATOM 601 C CA . ARG A 1 74 ? -3.609 2.702 -3.232 1.00 93.62 74 ARG A CA 1
ATOM 602 C C . ARG A 1 74 ? -3.004 1.975 -2.044 1.00 93.62 74 ARG A C 1
ATOM 604 O O . ARG A 1 74 ? -2.949 2.507 -0.933 1.00 93.62 74 ARG A O 1
ATOM 611 N N . VAL A 1 75 ? -2.511 0.777 -2.318 1.00 94.12 75 VAL A N 1
ATOM 612 C CA . VAL A 1 75 ? -1.937 -0.118 -1.321 1.00 94.12 75 VAL A CA 1
ATOM 613 C C . VAL A 1 75 ? -0.539 -0.506 -1.777 1.00 94.12 75 VAL A C 1
ATOM 615 O O . VAL A 1 75 ? -0.348 -0.897 -2.925 1.00 94.12 75 VAL A O 1
ATOM 618 N N . LEU A 1 76 ? 0.437 -0.370 -0.886 1.00 92.19 76 LEU A N 1
ATOM 619 C CA . LEU A 1 76 ? 1.824 -0.775 -1.099 1.00 92.19 76 LEU A CA 1
ATOM 620 C C . LEU A 1 76 ? 2.261 -1.620 0.088 1.00 92.19 76 LEU A C 1
ATOM 622 O O . LEU A 1 76 ? 2.085 -1.201 1.227 1.00 92.19 76 LEU A O 1
ATOM 626 N N . GLY A 1 77 ? 2.846 -2.781 -0.153 1.00 91.44 77 GLY A N 1
ATOM 627 C CA . GLY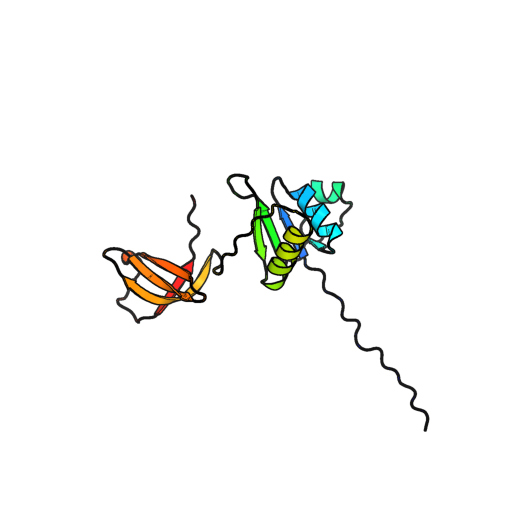 A 1 77 ? 3.260 -3.671 0.921 1.00 91.44 77 GLY A CA 1
ATOM 628 C C . GLY A 1 77 ? 3.910 -4.931 0.388 1.00 91.44 77 GLY A C 1
ATOM 629 O O . GLY A 1 77 ? 4.141 -5.047 -0.817 1.00 91.44 77 GLY A O 1
ATOM 630 N N . THR A 1 78 ? 4.185 -5.873 1.284 1.00 90.62 78 THR A N 1
ATOM 631 C CA . THR A 1 78 ? 4.692 -7.185 0.872 1.00 90.62 78 THR A CA 1
ATOM 632 C C . THR A 1 78 ? 3.624 -7.957 0.078 1.00 90.62 78 THR A C 1
ATOM 634 O O . THR A 1 78 ? 2.421 -7.676 0.213 1.00 90.62 78 THR A O 1
ATOM 637 N N . PRO A 1 79 ? 4.015 -8.930 -0.765 1.00 89.06 79 PRO A N 1
ATOM 638 C CA . PRO A 1 79 ? 3.064 -9.764 -1.505 1.00 89.06 79 PRO A CA 1
ATOM 639 C C . PRO A 1 79 ? 2.039 -10.462 -0.601 1.00 89.06 79 PRO A C 1
ATOM 641 O O . PRO A 1 79 ? 0.860 -10.553 -0.946 1.00 89.06 79 PRO A O 1
ATOM 644 N N . GLU A 1 80 ? 2.466 -10.897 0.583 1.00 92.19 80 GLU A N 1
ATOM 645 C CA . GLU A 1 80 ? 1.625 -11.574 1.570 1.00 92.19 80 GLU A CA 1
ATOM 646 C C . GLU A 1 80 ? 0.623 -10.593 2.180 1.00 92.19 80 GLU A C 1
ATOM 648 O O . GLU A 1 80 ? -0.577 -10.868 2.200 1.00 92.19 80 GLU A O 1
ATOM 653 N N . ALA A 1 81 ? 1.093 -9.418 2.616 1.00 93.62 81 ALA A N 1
ATOM 654 C CA . ALA A 1 81 ? 0.248 -8.410 3.250 1.00 93.62 81 ALA A CA 1
ATOM 655 C C . ALA A 1 81 ? -0.798 -7.837 2.285 1.00 93.62 81 ALA A C 1
ATOM 657 O O . ALA A 1 81 ? -1.961 -7.656 2.647 1.00 93.62 81 ALA A O 1
ATOM 658 N N . THR A 1 82 ? -0.403 -7.585 1.036 1.00 94.06 82 THR A N 1
ATOM 659 C CA . THR A 1 82 ? -1.315 -7.090 -0.004 1.00 94.06 82 THR A CA 1
ATOM 660 C C . THR A 1 82 ? -2.341 -8.139 -0.420 1.00 94.06 82 THR A C 1
ATOM 662 O O . THR A 1 82 ? -3.502 -7.791 -0.629 1.00 94.06 82 THR A O 1
ATOM 665 N N . SER A 1 83 ? -1.956 -9.417 -0.489 1.00 94.00 83 SER A N 1
ATOM 666 C CA . SER A 1 83 ? -2.881 -10.506 -0.823 1.00 94.00 83 SER A CA 1
ATOM 667 C C . SER A 1 83 ? -3.883 -10.774 0.298 1.00 94.00 83 SER A C 1
ATOM 669 O O . SER A 1 83 ? -5.072 -10.908 0.020 1.00 94.00 83 SER A O 1
ATOM 671 N N . ALA A 1 84 ? -3.440 -10.775 1.559 1.00 94.62 84 ALA A N 1
ATOM 672 C CA . ALA A 1 84 ? -4.333 -10.896 2.710 1.00 94.62 84 ALA A CA 1
ATOM 673 C C . ALA A 1 84 ? -5.320 -9.722 2.786 1.00 94.62 84 ALA A C 1
ATOM 675 O O . ALA A 1 84 ? -6.515 -9.928 2.981 1.00 94.62 84 ALA A O 1
ATOM 676 N N . PHE A 1 85 ? -4.842 -8.493 2.566 1.00 95.88 85 PHE A N 1
ATOM 677 C CA . PHE A 1 85 ? -5.700 -7.310 2.528 1.00 95.88 85 PHE A CA 1
ATOM 678 C C . PHE A 1 85 ? -6.714 -7.362 1.379 1.00 95.88 85 PHE A C 1
ATOM 680 O O . PHE A 1 85 ? -7.884 -7.059 1.583 1.00 95.88 85 PHE A O 1
ATOM 687 N N . GLN A 1 86 ? -6.287 -7.779 0.184 1.00 95.50 86 GLN A N 1
ATOM 688 C CA . GLN A 1 86 ? -7.182 -7.966 -0.956 1.00 95.50 86 GLN A CA 1
ATOM 689 C C . GLN A 1 86 ? -8.268 -8.998 -0.637 1.00 95.50 86 GLN A C 1
ATOM 691 O O . GLN A 1 86 ? -9.441 -8.712 -0.847 1.00 95.50 86 GLN A O 1
ATOM 696 N N . HIS A 1 87 ? -7.893 -10.167 -0.111 1.00 94.75 87 HIS A N 1
ATOM 697 C CA . HIS A 1 87 ? -8.857 -11.196 0.272 1.00 94.75 87 HIS A CA 1
ATOM 698 C C . HIS A 1 87 ? -9.854 -10.673 1.311 1.00 94.75 87 HIS A C 1
ATOM 700 O O . HIS A 1 87 ? -11.054 -10.839 1.138 1.00 94.75 87 HIS A O 1
ATOM 706 N N . MET A 1 88 ? -9.370 -9.963 2.333 1.00 95.19 88 MET A N 1
ATOM 707 C CA . MET A 1 88 ? -10.222 -9.330 3.338 1.00 95.19 88 MET A CA 1
ATOM 708 C C . MET A 1 88 ? -11.241 -8.371 2.712 1.00 95.19 88 MET A C 1
ATOM 710 O O . MET A 1 88 ? -12.419 -8.439 3.061 1.00 95.19 88 MET A O 1
ATOM 714 N N . LEU A 1 89 ? -10.818 -7.507 1.779 1.00 95.44 89 LEU A N 1
ATOM 715 C CA . LEU A 1 89 ? -11.731 -6.564 1.132 1.00 95.44 89 LEU A CA 1
ATOM 716 C C . LEU A 1 89 ? -12.820 -7.287 0.333 1.00 95.44 89 LEU A C 1
ATOM 718 O O . LEU A 1 89 ? -13.984 -6.943 0.488 1.00 95.44 89 LEU A O 1
ATOM 722 N N . HIS A 1 90 ? -12.452 -8.292 -0.466 1.00 95.31 90 HIS A N 1
ATOM 723 C CA . HIS A 1 90 ? -13.404 -9.088 -1.258 1.00 95.31 90 HIS A CA 1
ATOM 724 C C . HIS A 1 90 ? -14.368 -9.904 -0.390 1.00 95.31 90 HIS A C 1
ATOM 726 O O . HIS A 1 90 ? -15.507 -10.119 -0.779 1.00 95.31 90 HIS A O 1
ATOM 732 N N . SER A 1 91 ? -13.934 -10.345 0.791 1.00 94.06 91 SER A N 1
ATOM 733 C CA . SER A 1 91 ? -14.800 -11.063 1.735 1.00 94.06 91 SER A CA 1
ATOM 734 C C . SER A 1 91 ? -15.724 -10.135 2.530 1.00 94.06 91 SER A C 1
ATOM 736 O O . SER A 1 91 ? -16.748 -10.586 3.032 1.00 94.06 91 SER A O 1
ATOM 738 N N . SER A 1 92 ? -15.356 -8.860 2.692 1.00 93.56 92 SER A N 1
ATOM 739 C CA . SER A 1 92 ? -16.084 -7.910 3.550 1.00 93.56 92 SER A CA 1
ATOM 740 C C . SER A 1 92 ? -16.987 -6.948 2.778 1.00 93.56 92 SER A C 1
ATOM 742 O O . SER A 1 92 ? -17.843 -6.307 3.383 1.00 93.56 92 SER A O 1
ATOM 744 N N . LEU A 1 93 ? -16.757 -6.776 1.476 1.00 93.06 93 LEU A N 1
ATOM 745 C CA . LEU A 1 93 ? -17.410 -5.773 0.641 1.00 93.06 93 LEU A CA 1
ATOM 746 C C . LEU A 1 93 ? -17.788 -6.403 -0.703 1.00 93.06 93 LEU A C 1
ATOM 748 O O . LEU A 1 93 ? -16.928 -6.955 -1.384 1.00 93.06 93 LEU A O 1
ATOM 752 N N . GLU A 1 94 ? -19.055 -6.274 -1.093 1.00 90.88 94 GLU A N 1
ATOM 753 C CA . GLU A 1 94 ? -19.607 -6.936 -2.286 1.00 90.88 94 GLU A CA 1
ATOM 754 C C . GLU A 1 94 ? -19.002 -6.398 -3.597 1.00 90.88 94 GLU A C 1
ATOM 756 O O . GLU A 1 94 ? -18.558 -7.175 -4.438 1.00 90.88 94 GLU A O 1
ATOM 761 N N . ASP A 1 95 ? -18.889 -5.073 -3.738 1.00 92.25 95 ASP A N 1
ATOM 762 C CA . ASP A 1 95 ? -18.504 -4.414 -4.998 1.00 92.25 95 ASP A CA 1
ATOM 763 C C . ASP A 1 95 ? -17.057 -3.887 -5.011 1.00 92.25 95 ASP A C 1
ATOM 765 O O . ASP A 1 95 ? -16.747 -2.826 -5.567 1.00 92.25 95 ASP A O 1
ATOM 769 N N . VAL A 1 96 ? -16.120 -4.596 -4.374 1.00 93.69 96 VAL A N 1
ATOM 770 C CA . VAL A 1 96 ? -14.710 -4.180 -4.393 1.00 93.69 96 VAL A CA 1
ATOM 771 C C . VAL A 1 96 ? -14.031 -4.541 -5.710 1.00 93.69 96 VAL A C 1
ATOM 773 O O . VAL A 1 96 ? -13.845 -5.701 -6.064 1.00 93.69 96 VAL A O 1
ATOM 776 N N . LEU A 1 97 ? -13.512 -3.517 -6.390 1.00 93.94 97 LEU A N 1
ATOM 777 C CA . LEU A 1 97 ? -12.641 -3.680 -7.550 1.00 93.94 97 LEU A CA 1
ATOM 778 C C . LEU A 1 97 ? -11.174 -3.488 -7.157 1.00 93.94 97 LEU A C 1
ATOM 780 O O . LEU A 1 97 ? -10.759 -2.420 -6.704 1.00 93.94 97 LEU A O 1
ATOM 784 N N . THR A 1 98 ? -10.353 -4.515 -7.383 1.00 93.50 98 THR A N 1
ATOM 785 C CA . THR A 1 98 ? -8.904 -4.459 -7.137 1.00 93.50 98 T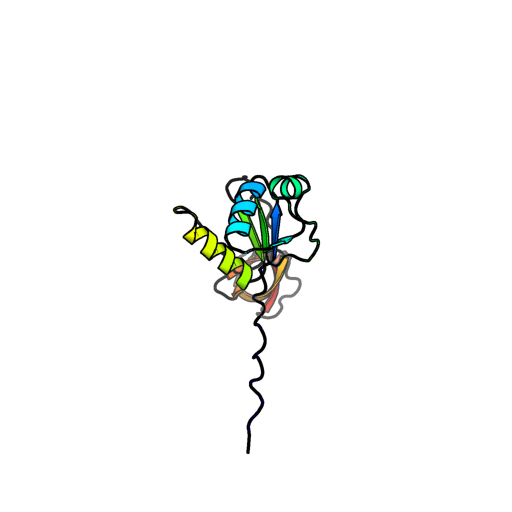HR A CA 1
ATOM 786 C C . THR A 1 98 ? -8.110 -4.624 -8.420 1.00 93.50 98 THR A C 1
ATOM 788 O O . THR A 1 98 ? -8.301 -5.593 -9.150 1.00 93.50 98 THR A O 1
ATOM 791 N N . ARG A 1 99 ? -7.140 -3.732 -8.648 1.00 90.38 99 ARG A N 1
ATOM 792 C CA . ARG A 1 99 ? -6.151 -3.859 -9.725 1.00 90.38 99 ARG A CA 1
ATOM 793 C C . ARG A 1 99 ? -4.752 -3.981 -9.138 1.00 90.38 99 ARG A C 1
ATOM 795 O O . ARG A 1 99 ? -4.305 -3.096 -8.409 1.00 90.38 99 ARG A O 1
ATOM 802 N N . ARG A 1 100 ? -4.054 -5.063 -9.484 1.00 87.88 100 ARG A N 1
ATOM 803 C CA . ARG A 1 100 ? -2.671 -5.304 -9.069 1.00 87.88 100 ARG A CA 1
ATOM 804 C C . ARG A 1 100 ? -1.704 -4.760 -10.115 1.00 87.88 100 ARG A C 1
ATOM 806 O O . ARG A 1 100 ? -1.876 -4.998 -11.306 1.00 87.88 100 ARG A O 1
ATOM 813 N N . TRP A 1 101 ? -0.681 -4.055 -9.649 1.00 83.75 101 TRP A N 1
ATOM 814 C CA . TRP A 1 101 ? 0.468 -3.666 -10.459 1.00 83.75 101 TRP A CA 1
ATOM 815 C C . TRP A 1 101 ? 1.626 -4.588 -10.101 1.00 83.75 101 TRP A C 1
ATOM 817 O O . TRP A 1 101 ? 1.985 -4.690 -8.931 1.00 83.75 101 TRP A O 1
ATOM 827 N N . MET A 1 102 ? 2.164 -5.297 -11.093 1.00 81.12 102 MET A N 1
ATOM 828 C CA . MET A 1 102 ? 3.238 -6.277 -10.869 1.00 81.12 102 MET A CA 1
ATOM 829 C C . MET A 1 102 ? 4.614 -5.622 -10.731 1.00 81.12 102 MET A C 1
ATOM 831 O O . MET A 1 102 ? 5.551 -6.246 -10.245 1.00 81.12 102 MET A O 1
ATOM 835 N N . VAL A 1 103 ? 4.715 -4.350 -11.114 1.00 83.88 103 VAL A N 1
ATOM 836 C CA . VAL A 1 103 ? 5.907 -3.528 -10.937 1.00 83.88 103 VAL A CA 1
ATOM 837 C C . VAL A 1 103 ? 5.624 -2.439 -9.910 1.00 83.88 103 VAL A C 1
ATOM 839 O O . VAL A 1 103 ? 4.573 -1.790 -9.938 1.00 83.88 103 VAL A O 1
ATOM 842 N N . SER A 1 104 ? 6.544 -2.254 -8.969 1.00 79.88 104 SER A N 1
ATOM 843 C CA . SER A 1 104 ? 6.459 -1.200 -7.971 1.00 79.88 104 SER A CA 1
ATOM 844 C C . SER A 1 104 ? 6.955 0.103 -8.568 1.00 79.88 104 SER A C 1
ATOM 846 O O . SER A 1 104 ? 8.001 0.142 -9.213 1.00 79.88 104 SER A O 1
ATOM 848 N N . VAL A 1 105 ? 6.240 1.186 -8.287 1.00 79.81 105 VAL A N 1
ATOM 849 C CA . VAL A 1 105 ? 6.730 2.526 -8.602 1.00 79.81 105 VAL A CA 1
ATOM 850 C C . VAL A 1 105 ? 8.035 2.785 -7.853 1.00 79.81 105 VAL A C 1
ATOM 852 O O . VAL A 1 105 ? 8.159 2.377 -6.699 1.00 79.81 105 VAL A O 1
ATOM 855 N N . ASP A 1 106 ? 8.975 3.451 -8.516 1.00 82.50 106 ASP A N 1
ATOM 856 C CA . ASP A 1 106 ? 10.357 3.680 -8.085 1.00 82.50 106 ASP A CA 1
ATOM 857 C C . ASP A 1 106 ? 11.201 2.389 -8.002 1.00 82.50 106 ASP A C 1
ATOM 859 O O . ASP A 1 106 ? 12.369 2.440 -7.619 1.00 82.50 106 ASP A O 1
ATOM 863 N N . GLY A 1 107 ? 10.632 1.236 -8.381 1.00 85.62 107 GLY A N 1
ATOM 864 C CA . GLY A 1 107 ? 11.323 -0.049 -8.421 1.00 85.62 107 GLY A CA 1
ATOM 865 C C . GLY A 1 107 ? 12.320 -0.119 -9.572 1.00 85.62 107 GLY A C 1
ATOM 866 O O . GLY A 1 107 ? 12.042 0.370 -10.669 1.00 85.62 107 GLY A O 1
ATOM 867 N N . ILE A 1 108 ? 13.466 -0.746 -9.311 1.00 90.44 108 ILE A N 1
ATOM 868 C CA . ILE A 1 108 ? 14.536 -0.950 -10.287 1.00 90.44 108 ILE A CA 1
ATOM 869 C C . ILE A 1 108 ? 14.469 -2.389 -10.788 1.00 90.44 108 ILE A C 1
ATOM 871 O O . ILE A 1 108 ? 14.467 -3.333 -9.997 1.00 90.44 108 ILE A O 1
ATOM 875 N N . TYR A 1 109 ? 14.429 -2.546 -12.107 1.00 89.94 109 TYR A N 1
ATOM 876 C CA . TYR A 1 109 ? 14.264 -3.829 -12.775 1.00 89.94 109 TYR A CA 1
ATOM 877 C C . TYR A 1 109 ? 15.329 -4.012 -13.847 1.00 89.94 109 TYR A C 1
ATOM 879 O O . TYR A 1 109 ? 15.694 -3.071 -14.550 1.00 89.94 109 TYR A O 1
ATOM 887 N N . ARG A 1 110 ? 15.789 -5.253 -14.015 1.00 90.81 110 ARG A N 1
ATOM 888 C CA . ARG A 1 110 ? 16.509 -5.663 -15.221 1.00 90.81 110 ARG A CA 1
ATOM 889 C C . ARG A 1 110 ? 15.470 -6.018 -16.277 1.00 90.81 110 ARG A C 1
ATOM 891 O O . ARG A 1 110 ? 14.801 -7.040 -16.160 1.00 90.81 110 ARG A O 1
ATOM 898 N N . GLY A 1 111 ? 15.338 -5.166 -17.280 1.00 90.50 111 GLY A N 1
ATOM 899 C CA . GLY A 1 111 ? 14.440 -5.363 -18.403 1.00 90.50 111 GLY A CA 1
ATOM 900 C C . GLY A 1 111 ? 15.154 -5.900 -19.640 1.00 90.50 111 GLY A C 1
ATOM 901 O O . GLY A 1 111 ? 16.371 -5.763 -19.777 1.00 90.50 111 GLY A O 1
ATOM 902 N N . SER A 1 112 ? 14.397 -6.504 -20.555 1.00 90.81 112 SER A N 1
ATOM 903 C CA . SER A 1 112 ? 14.883 -6.902 -21.883 1.00 90.81 112 SER A CA 1
ATOM 904 C C . SER A 1 112 ? 14.177 -6.110 -22.978 1.00 90.81 112 SER A C 1
ATOM 906 O O . SER A 1 112 ? 12.953 -6.008 -22.973 1.00 90.81 112 SER A O 1
ATOM 908 N N . ILE A 1 113 ? 14.934 -5.534 -23.910 1.00 90.81 113 ILE A N 1
ATOM 909 C CA . ILE A 1 113 ? 14.362 -4.769 -25.023 1.00 90.81 113 ILE A CA 1
ATOM 910 C C . ILE A 1 113 ? 13.752 -5.768 -26.011 1.00 90.81 113 ILE A C 1
ATOM 912 O O . ILE A 1 113 ? 14.449 -6.650 -26.524 1.00 90.81 113 ILE A O 1
ATOM 916 N N . LYS A 1 114 ? 12.443 -5.650 -26.248 1.00 90.56 114 LYS A N 1
ATOM 917 C CA . LYS A 1 114 ? 11.700 -6.495 -27.194 1.00 90.56 114 LYS A CA 1
ATOM 918 C C . LYS A 1 114 ? 11.555 -5.813 -28.542 1.00 90.56 114 LYS A C 1
ATOM 920 O O . LYS A 1 114 ? 11.856 -6.420 -29.563 1.00 90.56 114 LYS A O 1
ATOM 925 N N . GLU A 1 115 ? 11.118 -4.561 -28.513 1.00 88.69 115 GLU A N 1
ATOM 926 C CA . GLU A 1 115 ? 10.747 -3.783 -29.690 1.00 88.69 115 GLU A CA 1
ATOM 927 C C . GLU A 1 115 ? 11.192 -2.328 -29.524 1.00 88.69 115 GLU A C 1
ATOM 929 O O . GLU A 1 115 ? 11.515 -1.872 -28.422 1.00 88.69 115 GLU A O 1
ATOM 934 N N . SER A 1 116 ? 11.205 -1.590 -30.628 1.00 90.44 116 SER A N 1
ATOM 935 C CA . SER A 1 116 ? 11.517 -0.165 -30.651 1.00 90.44 116 SER A CA 1
ATOM 936 C C . SER A 1 116 ? 10.739 0.527 -31.760 1.00 90.44 116 SER A C 1
ATOM 938 O O . SER A 1 116 ? 10.660 -0.021 -32.858 1.00 90.44 116 SER A O 1
ATOM 940 N N . ASP A 1 117 ? 10.252 1.735 -31.499 1.00 90.81 117 ASP A N 1
ATOM 941 C CA . ASP A 1 117 ? 9.683 2.630 -32.513 1.00 90.81 117 ASP A CA 1
ATOM 942 C C . ASP A 1 117 ? 10.645 3.804 -32.799 1.00 90.81 117 ASP A C 1
ATOM 944 O O . ASP A 1 117 ? 11.832 3.727 -32.470 1.00 90.81 117 ASP A O 1
ATOM 948 N N . GLU A 1 118 ? 10.191 4.881 -33.443 1.00 89.12 118 GLU A N 1
ATOM 949 C CA . GLU A 1 118 ? 11.035 6.049 -33.744 1.00 89.12 118 GLU A CA 1
ATOM 950 C C . GLU A 1 118 ? 11.601 6.742 -32.488 1.00 89.12 118 GLU A C 1
ATOM 952 O O . GLU A 1 118 ? 12.730 7.235 -32.516 1.00 89.12 118 GLU A O 1
ATOM 957 N N . HIS A 1 119 ? 10.881 6.730 -31.363 1.00 89.31 119 HIS A N 1
ATOM 958 C CA . HIS A 1 119 ? 11.201 7.521 -30.168 1.00 89.31 119 HIS A CA 1
ATOM 959 C C . HIS A 1 119 ? 11.419 6.691 -28.895 1.00 89.31 119 HIS A C 1
ATOM 961 O O . HIS A 1 119 ? 12.090 7.146 -27.967 1.00 89.31 119 HIS A O 1
ATOM 967 N N . PHE A 1 120 ? 10.895 5.472 -28.838 1.00 91.38 120 PHE A N 1
ATOM 968 C CA . PHE A 1 120 ? 10.798 4.656 -27.639 1.00 91.38 120 PHE A CA 1
ATOM 969 C C . PHE A 1 120 ? 11.335 3.238 -27.840 1.00 91.38 120 PHE A C 1
ATOM 971 O O . PHE A 1 120 ? 11.358 2.676 -28.937 1.00 91.38 120 PHE A O 1
ATOM 978 N N . LEU A 1 121 ? 11.747 2.648 -26.722 1.00 90.69 121 LEU A N 1
ATOM 979 C CA . LEU A 1 121 ? 12.045 1.234 -26.565 1.00 90.69 121 LEU A CA 1
ATOM 980 C C . LEU A 1 121 ? 10.973 0.593 -25.686 1.00 90.69 121 LEU A C 1
ATOM 982 O O . LEU A 1 121 ? 10.598 1.132 -24.640 1.00 90.69 121 LEU A O 1
ATOM 986 N N . TYR A 1 122 ? 10.525 -0.588 -26.090 1.00 91.88 122 TYR A N 1
ATOM 987 C CA . TYR A 1 122 ? 9.602 -1.418 -25.332 1.00 91.88 122 TYR A CA 1
ATOM 988 C C . TYR A 1 122 ? 10.395 -2.472 -24.568 1.00 91.88 122 TYR A C 1
ATOM 990 O O . TYR A 1 122 ? 11.010 -3.374 -25.146 1.00 91.88 122 TYR A O 1
ATOM 998 N N . VAL A 1 123 ? 10.401 -2.325 -23.246 1.00 91.56 123 VAL A N 1
ATOM 999 C CA . VAL A 1 123 ? 11.230 -3.101 -22.327 1.00 91.56 123 VAL A CA 1
ATOM 1000 C C . VAL A 1 123 ? 10.343 -4.053 -21.537 1.00 91.56 123 VAL A C 1
ATOM 1002 O O . VAL A 1 123 ? 9.511 -3.629 -20.742 1.00 91.56 123 VAL A O 1
ATOM 1005 N N . ASP A 1 124 ? 10.526 -5.351 -21.736 1.00 91.62 124 ASP A N 1
ATOM 1006 C CA . ASP A 1 124 ? 9.888 -6.391 -20.933 1.00 91.62 124 ASP A CA 1
ATOM 1007 C C . ASP A 1 124 ? 10.539 -6.436 -19.544 1.00 91.62 124 ASP A C 1
ATOM 1009 O O . ASP A 1 124 ? 11.732 -6.726 -19.422 1.00 91.62 124 ASP A O 1
ATOM 1013 N N . LEU A 1 125 ? 9.752 -6.117 -18.513 1.00 89.56 125 LEU A N 1
ATOM 1014 C CA . LEU A 1 125 ? 10.142 -6.109 -17.097 1.00 89.56 125 LEU A CA 1
ATOM 1015 C C . LEU A 1 125 ? 9.884 -7.464 -16.418 1.00 89.56 125 LEU A C 1
ATOM 1017 O O . LEU A 1 125 ? 10.087 -7.606 -15.210 1.00 89.56 125 LEU A O 1
ATOM 1021 N N . GLY A 1 126 ? 9.424 -8.456 -17.184 1.00 85.12 126 GLY A N 1
ATOM 1022 C CA . GLY A 1 126 ? 8.930 -9.728 -16.690 1.00 85.12 126 GLY A CA 1
ATOM 1023 C C . GLY A 1 126 ? 7.460 -9.660 -16.285 1.00 85.12 126 GLY A C 1
ATOM 1024 O O . GLY A 1 126 ? 6.829 -8.602 -16.244 1.00 85.12 126 GLY A O 1
ATOM 1025 N N . CYS A 1 127 ? 6.896 -10.833 -15.977 1.00 77.25 127 CYS A N 1
ATOM 1026 C CA . CYS A 1 127 ? 5.514 -10.962 -15.508 1.00 77.25 127 CYS A CA 1
ATOM 1027 C C . CYS A 1 127 ? 4.452 -10.381 -16.471 1.00 77.25 127 CYS A C 1
ATOM 1029 O O . CYS A 1 127 ? 3.380 -9.970 -16.037 1.00 77.25 127 CYS A O 1
ATOM 1031 N N . GLY A 1 128 ? 4.750 -10.326 -17.773 1.00 83.31 128 GLY A N 1
ATOM 1032 C CA . GLY A 1 128 ? 3.849 -9.765 -18.784 1.00 83.31 128 GLY A CA 1
ATOM 1033 C C . GLY A 1 128 ? 3.719 -8.238 -18.737 1.00 83.31 128 GLY A C 1
ATOM 1034 O O . GLY A 1 128 ? 2.776 -7.697 -19.308 1.00 83.31 128 GLY A O 1
ATOM 1035 N N . VAL A 1 129 ? 4.631 -7.534 -18.055 1.00 88.31 129 VAL A N 1
ATOM 1036 C CA . VAL A 1 129 ? 4.655 -6.068 -18.019 1.00 88.31 129 VAL A CA 1
ATOM 1037 C C . VAL A 1 129 ? 5.702 -5.538 -18.990 1.00 88.31 129 VAL A C 1
ATOM 1039 O O . VAL A 1 129 ? 6.896 -5.775 -18.824 1.00 88.31 129 VAL A O 1
ATOM 1042 N N . THR A 1 130 ? 5.256 -4.738 -19.956 1.00 90.38 130 THR A N 1
ATOM 1043 C CA . THR A 1 130 ? 6.134 -3.999 -20.868 1.00 90.38 130 THR A CA 1
ATOM 1044 C C . THR A 1 130 ? 6.152 -2.522 -20.484 1.00 90.38 130 THR A C 1
ATOM 1046 O O . THR A 1 130 ? 5.116 -1.856 -20.463 1.00 90.38 130 THR A O 1
ATOM 1049 N N . GLY A 1 131 ? 7.335 -2.013 -20.150 1.00 89.50 131 GLY A N 1
ATOM 1050 C CA . GLY A 1 131 ? 7.604 -0.597 -19.931 1.00 89.50 131 GLY A CA 1
ATOM 1051 C C . GLY A 1 131 ? 7.988 0.110 -21.229 1.00 89.50 131 GLY A C 1
ATOM 1052 O O . GLY A 1 131 ? 8.494 -0.510 -22.162 1.00 89.50 131 GLY A O 1
ATOM 1053 N N . ARG A 1 132 ? 7.766 1.423 -21.273 1.00 91.75 132 ARG A N 1
ATOM 1054 C CA . ARG A 1 132 ? 8.180 2.290 -22.380 1.00 91.75 132 ARG A CA 1
ATOM 1055 C C . ARG A 1 132 ? 9.307 3.199 -21.900 1.00 91.75 132 ARG A C 1
ATOM 1057 O O . ARG A 1 132 ? 9.096 3.939 -20.944 1.00 91.75 132 ARG A O 1
ATOM 1064 N N . LEU A 1 133 ? 10.454 3.146 -22.566 1.00 90.12 133 LEU A N 1
ATOM 1065 C CA . LEU A 1 133 ? 11.659 3.919 -22.251 1.00 90.12 133 LEU A CA 1
ATOM 1066 C C . LEU A 1 133 ? 11.993 4.852 -23.420 1.00 90.12 133 LEU A C 1
ATOM 1068 O O . LEU A 1 133 ? 11.894 4.424 -24.568 1.00 90.12 133 LEU A O 1
ATOM 1072 N N . SER A 1 134 ? 12.369 6.108 -23.167 1.00 89.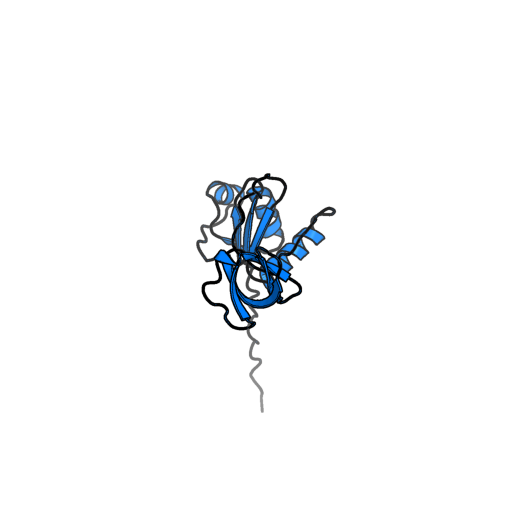19 134 SER A N 1
ATOM 1073 C CA . SER A 1 134 ? 12.756 7.017 -24.254 1.00 89.19 134 SER A CA 1
ATOM 1074 C C . SER A 1 134 ? 14.132 6.645 -24.805 1.00 89.19 134 SER A C 1
ATOM 1076 O O . SER A 1 134 ? 15.066 6.413 -24.039 1.00 89.19 134 SER A O 1
ATOM 1078 N N . LYS A 1 135 ? 14.307 6.646 -26.134 1.00 87.62 135 LYS A N 1
ATOM 1079 C CA . LYS A 1 135 ? 15.626 6.415 -26.754 1.00 87.62 135 LYS A CA 1
ATOM 1080 C C . LYS A 1 135 ? 16.663 7.463 -26.339 1.00 87.62 135 LYS A C 1
ATOM 1082 O O . LYS A 1 135 ? 17.844 7.152 -26.289 1.00 87.62 135 LYS A O 1
ATOM 1087 N N . SER A 1 136 ? 16.227 8.676 -25.995 1.00 85.56 136 SER A N 1
ATOM 1088 C CA . SER A 1 136 ? 17.107 9.745 -25.500 1.00 85.56 136 SER A CA 1
ATOM 1089 C C . SER A 1 136 ? 17.744 9.441 -24.140 1.00 85.56 136 SER A C 1
ATOM 1091 O O . SER A 1 136 ? 18.751 10.045 -23.794 1.00 85.56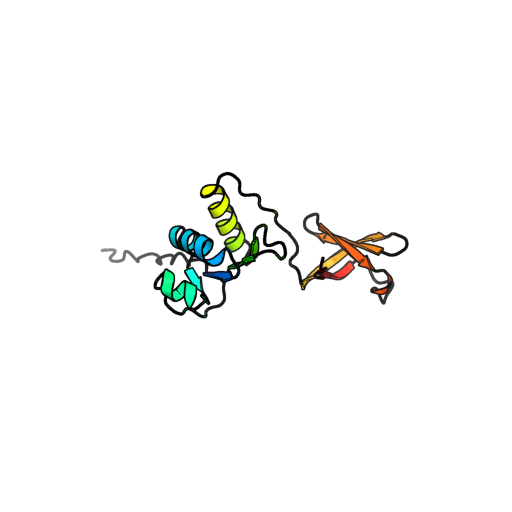 136 SER A O 1
ATOM 1093 N N . GLU A 1 137 ? 17.147 8.545 -23.352 1.00 82.81 137 GLU A N 1
ATOM 1094 C CA . GLU A 1 137 ? 17.638 8.162 -22.019 1.00 82.81 137 GLU A CA 1
ATOM 1095 C C . GLU A 1 137 ? 18.652 7.016 -22.086 1.00 82.81 137 GLU A C 1
ATOM 1097 O O . GLU A 1 137 ? 19.249 6.639 -21.080 1.00 82.81 137 GLU A O 1
ATOM 1102 N N . VAL A 1 138 ? 18.857 6.454 -23.278 1.00 81.00 138 VAL A N 1
ATOM 1103 C CA . VAL A 1 138 ? 19.764 5.340 -23.513 1.00 81.00 138 VAL A CA 1
ATOM 1104 C C . VAL A 1 138 ? 21.066 5.894 -24.075 1.00 81.00 138 VAL A C 1
ATOM 1106 O O . VAL A 1 138 ? 21.152 6.274 -25.238 1.00 81.00 138 VAL A O 1
ATOM 1109 N N . THR A 1 139 ? 22.076 5.986 -23.211 1.00 66.44 139 THR A N 1
ATOM 1110 C CA . THR A 1 139 ? 23.365 6.624 -23.532 1.00 66.44 139 THR A CA 1
ATOM 1111 C C . THR A 1 139 ? 24.285 5.734 -24.369 1.00 66.44 139 THR A C 1
ATOM 1113 O O . THR A 1 139 ? 25.182 6.241 -25.030 1.00 66.44 139 THR A O 1
ATOM 1116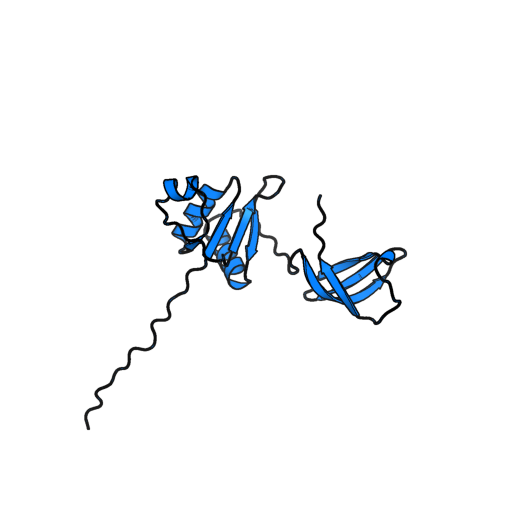 N N . ASP A 1 140 ? 24.033 4.426 -24.391 1.00 61.06 140 ASP A N 1
ATOM 1117 C CA . ASP A 1 140 ? 24.790 3.457 -25.177 1.00 61.06 140 ASP A CA 1
ATOM 1118 C C . ASP A 1 140 ? 23.835 2.622 -26.022 1.00 61.06 140 ASP A C 1
ATOM 1120 O O . ASP A 1 140 ? 22.799 2.182 -25.524 1.00 61.06 140 ASP A O 1
ATOM 1124 N N . GLY A 1 141 ? 24.218 2.304 -27.265 1.00 57.56 141 GLY A N 1
ATOM 1125 C CA . GLY A 1 141 ? 23.603 1.250 -28.095 1.00 57.56 141 GLY A CA 1
ATOM 1126 C C . GLY A 1 141 ? 23.817 -0.158 -27.516 1.00 57.56 141 GLY A C 1
ATOM 1127 O O . GLY A 1 141 ? 24.147 -1.098 -28.236 1.00 57.56 141 GLY A O 1
ATOM 1128 N N . GLY A 1 142 ? 23.720 -0.257 -26.192 1.00 57.16 142 GLY A N 1
ATOM 1129 C CA . GLY A 1 142 ? 24.085 -1.358 -25.337 1.00 57.16 142 GLY A CA 1
ATOM 1130 C C . GLY A 1 142 ? 23.143 -2.550 -25.461 1.00 57.16 142 GLY A C 1
ATOM 1131 O O . GLY A 1 142 ? 22.169 -2.527 -26.215 1.00 57.16 142 GLY A O 1
ATOM 1132 N N . PRO A 1 143 ? 23.479 -3.637 -24.748 1.00 63.56 143 PRO A N 1
ATOM 1133 C CA . PRO A 1 143 ? 22.961 -4.975 -24.991 1.00 63.56 143 PRO A CA 1
ATOM 1134 C C . PRO A 1 143 ? 21.432 -5.039 -24.918 1.00 63.56 143 PRO A C 1
ATOM 1136 O O . PRO A 1 143 ? 20.764 -4.160 -24.386 1.00 63.56 143 PRO A O 1
ATOM 1139 N N . ARG A 1 144 ? 20.865 -6.162 -25.375 1.00 76.38 144 ARG A N 1
ATOM 1140 C CA . ARG A 1 144 ? 19.424 -6.498 -25.349 1.00 76.38 144 ARG A CA 1
ATOM 1141 C C . ARG A 1 144 ? 18.756 -6.402 -23.956 1.00 76.38 144 ARG A C 1
ATOM 1143 O O . ARG A 1 144 ? 17.588 -6.755 -23.812 1.00 76.38 144 ARG A O 1
ATOM 1150 N N . GLN A 1 145 ? 19.491 -5.984 -22.927 1.00 84.69 145 GLN A N 1
ATOM 1151 C CA . GLN A 1 145 ? 19.084 -5.839 -21.540 1.00 84.69 145 GLN A CA 1
ATOM 1152 C C . GLN A 1 145 ? 19.493 -4.479 -20.978 1.00 84.69 145 GLN A C 1
ATOM 1154 O O . GLN A 1 145 ? 20.611 -4.020 -21.190 1.00 84.69 145 GLN A O 1
ATOM 1159 N N . VAL A 1 146 ? 18.597 -3.894 -20.190 1.00 89.06 146 VAL A N 1
ATOM 1160 C CA . VAL A 1 146 ? 18.752 -2.572 -19.578 1.00 89.06 146 VAL A CA 1
ATOM 1161 C C . VAL A 1 146 ? 18.312 -2.617 -18.119 1.00 89.06 146 VAL A C 1
ATOM 1163 O O . VAL A 1 146 ? 17.427 -3.391 -17.755 1.00 89.06 146 VAL A O 1
ATOM 1166 N N . ILE A 1 147 ? 18.926 -1.797 -17.269 1.00 90.38 147 ILE A N 1
ATOM 1167 C CA . ILE A 1 147 ? 18.427 -1.548 -15.914 1.00 90.38 147 ILE A CA 1
ATOM 1168 C C . ILE A 1 147 ? 17.547 -0.307 -15.990 1.00 90.38 147 ILE A C 1
ATOM 1170 O O . ILE A 1 147 ? 18.000 0.739 -16.440 1.00 90.38 147 ILE A O 1
ATOM 1174 N N . VAL A 1 148 ? 16.290 -0.433 -15.578 1.00 90.12 148 VAL A N 1
ATOM 1175 C CA . VAL A 1 148 ? 15.301 0.645 -15.668 1.00 90.12 148 VAL A CA 1
ATOM 1176 C C . VAL A 1 148 ? 14.630 0.867 -14.327 1.00 90.12 148 VAL A C 1
ATOM 1178 O O . VAL A 1 148 ? 14.380 -0.079 -13.576 1.00 90.12 148 VAL A O 1
ATOM 1181 N N . GLN A 1 149 ? 14.318 2.124 -14.039 1.00 91.69 149 GLN A N 1
ATOM 1182 C CA . GLN A 1 149 ? 13.518 2.509 -12.889 1.00 91.69 149 GLN A CA 1
ATOM 1183 C C . GLN A 1 149 ? 12.098 2.838 -13.348 1.00 91.69 149 GLN A C 1
ATOM 1185 O O . GLN A 1 149 ? 11.896 3.555 -14.325 1.00 91.69 149 GLN A O 1
ATOM 1190 N N . VAL A 1 150 ? 11.097 2.312 -12.645 1.00 89.00 150 VAL A N 1
ATOM 1191 C CA . VAL A 1 150 ? 9.695 2.615 -12.948 1.00 89.00 150 VAL A CA 1
ATOM 1192 C C . VAL A 1 150 ? 9.357 4.000 -12.417 1.00 89.00 150 VAL A C 1
ATOM 1194 O O . VAL A 1 150 ? 9.131 4.176 -11.219 1.00 89.00 150 VAL A O 1
ATOM 1197 N N . GLU A 1 151 ? 9.287 4.980 -13.308 1.00 85.56 151 GLU A N 1
ATOM 1198 C CA . GLU A 1 151 ? 8.948 6.342 -12.920 1.00 85.56 151 GLU A CA 1
ATOM 1199 C C . GLU A 1 151 ? 7.467 6.533 -12.586 1.00 85.56 151 GLU A C 1
ATOM 1201 O O . GLU A 1 151 ? 6.544 5.928 -13.145 1.00 85.56 151 GLU A O 1
ATOM 1206 N N . ARG A 1 152 ? 7.230 7.459 -11.659 1.00 75.50 152 ARG A N 1
ATOM 1207 C CA . ARG A 1 152 ? 5.901 7.854 -11.218 1.00 75.50 152 ARG A CA 1
ATOM 1208 C C . ARG A 1 152 ? 5.372 8.963 -12.129 1.00 75.50 152 ARG A C 1
ATOM 1210 O O . ARG A 1 152 ? 5.569 10.142 -11.843 1.00 75.50 152 ARG A O 1
ATOM 1217 N N . LYS A 1 153 ? 4.637 8.611 -13.188 1.00 66.69 153 LYS A N 1
ATOM 1218 C CA . LYS A 1 153 ? 3.939 9.624 -13.995 1.00 66.69 153 LYS A CA 1
ATOM 1219 C C . LYS A 1 153 ? 2.855 10.290 -13.141 1.00 66.69 153 LYS A C 1
ATOM 1221 O O . LYS A 1 153 ? 1.877 9.649 -12.750 1.00 66.69 153 LYS A O 1
ATOM 1226 N N . ARG A 1 154 ? 3.060 11.562 -12.795 1.00 52.31 154 ARG A N 1
ATOM 1227 C CA . ARG A 1 154 ? 2.005 12.407 -12.226 1.00 52.31 154 ARG A CA 1
ATOM 1228 C C . ARG A 1 154 ? 1.018 12.673 -13.368 1.00 52.31 154 ARG A C 1
ATOM 1230 O O . ARG A 1 154 ? 1.421 13.231 -14.384 1.00 52.31 154 ARG A O 1
ATOM 1237 N N . LEU A 1 155 ? -0.199 12.152 -13.236 1.00 40.16 155 LEU A N 1
ATOM 1238 C CA . LEU A 1 155 ? -1.348 12.527 -14.061 1.00 40.16 155 LEU A CA 1
ATOM 1239 C C . LEU A 1 155 ? -2.068 13.669 -13.355 1.00 40.16 155 LEU A C 1
ATOM 1241 O O . LEU A 1 155 ? -2.183 13.561 -12.110 1.00 40.16 155 LEU A O 1
#

pLDDT: mean 85.69, std 15.63, range [36.31, 97.62]

Sequence (155 aa):
MNFTGLRRLVKREVRRMKAKVRGIYSTALTKLLLENGFEIVQPSLTIKKRFKLDGNQEPPDLKIKDRFDLQGIRVLGTPEATSAFQHMLHSSLEDVLTRRWMVSVDGIYRGSIKESDEHFLYVDLGCGVTGRLSKSEVTDGGPRQVIVQVERKRL